Protein AF-U4UV07-F1 (afdb_monomer_lite)

Sequence (75 aa):
MVIRNEFVEREWLLRHLGHTIGTHNVDHIINFARDAGYLDADGCVTVLGKNFFRVASRDPDALGYDKNYVIQHFH

Secondary structure (DSSP, 8-state):
--HHHHHHHHHHHHHHHHHHTT---HHHHHHHHHHTTSB-TTSPBPHHHHHHHHHHTT-TTTT---HHHHHHH--

Radius of gyration: 12.25 Å; chains: 1; bounding box: 24×24×40 Å

Structure (mmCIF, N/CA/C/O backbone):
data_AF-U4UV07-F1
#
_entry.id   AF-U4UV07-F1
#
loop_
_atom_site.group_PDB
_atom_site.id
_atom_site.type_symbol
_atom_site.label_atom_id
_atom_site.label_alt_id
_atom_site.label_comp_id
_atom_site.label_asym_id
_atom_site.label_entity_id
_atom_site.label_seq_id
_atom_site.pdbx_PDB_ins_code
_atom_site.Cartn_x
_atom_site.Cartn_y
_atom_site.Cartn_z
_atom_site.occupancy
_atom_site.B_iso_or_equiv
_atom_site.auth_seq_id
_atom_site.auth_comp_id
_atom_site.auth_asym_id
_atom_site.auth_atom_id
_atom_site.pdbx_PDB_model_num
ATOM 1 N N . MET A 1 1 ? 1.777 9.264 22.743 1.00 50.84 1 MET A N 1
ATOM 2 C CA . MET A 1 1 ? 2.883 8.742 21.906 1.00 50.84 1 MET A CA 1
ATOM 3 C C . MET A 1 1 ? 2.320 7.735 20.895 1.00 50.84 1 MET A C 1
ATOM 5 O O . MET A 1 1 ? 2.610 6.559 20.979 1.00 50.84 1 MET A O 1
ATOM 9 N N . VAL A 1 2 ? 1.439 8.182 19.991 1.00 53.69 2 VAL A N 1
ATOM 10 C CA . VAL A 1 2 ? 0.776 7.337 18.962 1.00 53.69 2 VAL A CA 1
ATOM 11 C C . VAL A 1 2 ? 0.867 8.045 17.607 1.00 53.69 2 VAL A C 1
ATOM 13 O O . VAL A 1 2 ? 1.344 7.473 16.638 1.00 53.69 2 VAL A O 1
ATOM 16 N N . ILE A 1 3 ? 0.600 9.355 17.607 1.00 54.84 3 ILE A N 1
ATOM 17 C CA . ILE A 1 3 ? 0.748 10.263 16.456 1.00 54.84 3 ILE A CA 1
ATOM 18 C C . ILE A 1 3 ? 2.152 10.193 15.825 1.00 54.84 3 ILE A C 1
ATOM 20 O O . ILE A 1 3 ? 2.303 10.261 14.611 1.00 54.84 3 ILE A O 1
ATOM 24 N N . ARG A 1 4 ? 3.198 10.020 16.647 1.00 60.91 4 ARG A N 1
ATOM 25 C CA . ARG A 1 4 ? 4.588 9.975 16.169 1.00 60.91 4 ARG A CA 1
ATOM 26 C C . ARG A 1 4 ? 4.914 8.689 15.399 1.00 60.91 4 ARG A C 1
ATOM 28 O O . ARG A 1 4 ? 5.757 8.747 14.516 1.00 60.91 4 ARG A O 1
ATOM 35 N N . ASN A 1 5 ? 4.254 7.570 15.711 1.00 71.00 5 ASN A N 1
ATOM 36 C CA . ASN A 1 5 ? 4.455 6.315 14.981 1.00 71.00 5 ASN A CA 1
ATOM 37 C C . ASN A 1 5 ? 3.746 6.352 13.632 1.00 71.00 5 ASN A C 1
ATOM 39 O O . ASN A 1 5 ? 4.372 6.071 12.620 1.00 71.00 5 ASN A O 1
ATOM 43 N N . GLU A 1 6 ? 2.483 6.778 13.603 1.00 78.06 6 GLU A N 1
ATOM 44 C CA . GLU A 1 6 ? 1.708 6.782 12.358 1.00 78.06 6 GLU A CA 1
ATOM 45 C C . GLU A 1 6 ? 2.270 7.769 11.326 1.00 78.06 6 GLU A C 1
ATOM 47 O O . GLU A 1 6 ? 2.285 7.483 10.131 1.00 78.06 6 GLU A O 1
ATOM 52 N N . PHE A 1 7 ? 2.821 8.901 11.781 1.00 83.19 7 PHE A N 1
ATOM 53 C CA . PHE A 1 7 ? 3.535 9.820 10.897 1.00 83.19 7 PHE A CA 1
ATOM 54 C C . PHE A 1 7 ? 4.756 9.159 10.242 1.00 83.19 7 PHE A C 1
ATOM 56 O O . PHE A 1 7 ? 4.927 9.276 9.033 1.00 83.19 7 PHE A O 1
ATOM 63 N N . VAL A 1 8 ? 5.584 8.454 11.022 1.00 83.88 8 VAL A N 1
ATOM 64 C CA . VAL A 1 8 ? 6.785 7.766 10.515 1.00 83.88 8 VAL A CA 1
ATOM 65 C C . VAL A 1 8 ? 6.406 6.629 9.567 1.00 83.88 8 VAL A C 1
ATOM 67 O O . VAL A 1 8 ? 7.010 6.495 8.507 1.00 83.88 8 VAL A O 1
ATOM 70 N N 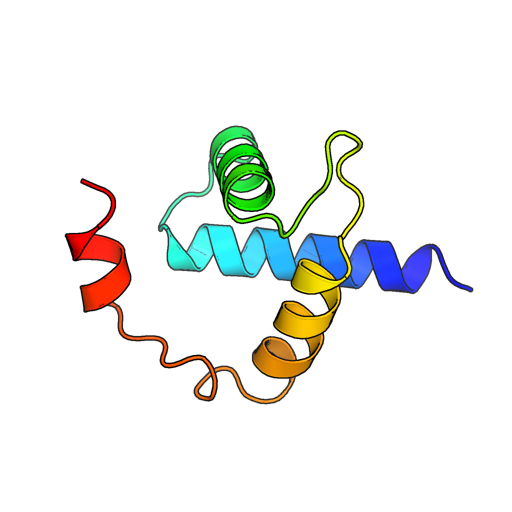. GLU A 1 9 ? 5.380 5.852 9.910 1.00 85.38 9 GLU A N 1
ATOM 71 C CA . GLU A 1 9 ? 4.853 4.770 9.071 1.00 85.38 9 GLU A CA 1
ATOM 72 C C . GLU A 1 9 ? 4.365 5.306 7.722 1.00 85.38 9 GLU A C 1
ATOM 74 O O . GLU A 1 9 ? 4.742 4.786 6.672 1.00 85.38 9 GLU A O 1
ATOM 79 N N . ARG A 1 10 ? 3.577 6.388 7.737 1.00 88.31 10 ARG A N 1
ATOM 80 C CA . ARG A 1 10 ? 3.052 7.016 6.521 1.00 88.31 10 ARG A CA 1
ATOM 81 C C . ARG A 1 10 ? 4.157 7.614 5.659 1.00 88.31 10 ARG A C 1
ATOM 83 O O . ARG A 1 10 ? 4.138 7.462 4.443 1.00 88.31 10 ARG A O 1
ATOM 90 N N . GLU A 1 11 ? 5.102 8.311 6.276 1.00 89.88 11 GLU A N 1
ATOM 91 C CA . GLU A 1 11 ? 6.203 8.978 5.582 1.00 89.88 11 GLU A CA 1
ATOM 92 C C . GLU A 1 11 ? 7.125 7.965 4.898 1.00 89.88 11 GLU A C 1
ATOM 94 O O . GLU A 1 11 ? 7.413 8.094 3.706 1.00 89.88 11 GLU A O 1
ATOM 99 N N . TRP A 1 12 ? 7.488 6.899 5.615 1.00 90.50 12 TRP A N 1
ATOM 100 C CA . TRP A 1 12 ? 8.256 5.792 5.059 1.00 90.50 12 TRP A CA 1
ATOM 101 C C . TRP A 1 12 ? 7.510 5.111 3.908 1.00 90.50 12 TRP A C 1
ATOM 103 O O . TRP A 1 12 ? 8.090 4.898 2.844 1.00 90.50 12 TRP A O 1
ATOM 113 N N . LEU A 1 13 ? 6.216 4.816 4.097 1.00 89.75 13 LEU A N 1
ATOM 114 C CA . LEU A 1 13 ? 5.383 4.156 3.092 1.00 89.75 13 LEU A CA 1
ATOM 115 C C . LEU A 1 13 ? 5.315 4.983 1.805 1.00 89.75 13 LEU A C 1
ATOM 117 O O . LEU A 1 13 ? 5.599 4.466 0.731 1.00 89.75 13 LEU A O 1
ATOM 121 N N . LEU A 1 14 ? 5.021 6.279 1.906 1.00 91.44 14 LEU A N 1
ATOM 122 C CA . LEU A 1 14 ? 4.943 7.158 0.739 1.00 91.44 14 LEU A CA 1
ATOM 123 C C . LEU A 1 14 ? 6.292 7.281 0.016 1.00 91.44 14 LEU A C 1
ATOM 125 O O . LEU A 1 14 ? 6.327 7.227 -1.213 1.00 91.44 14 LEU A O 1
ATOM 129 N N . ARG A 1 15 ? 7.417 7.378 0.739 1.00 89.38 15 ARG A N 1
ATOM 130 C CA . ARG A 1 15 ? 8.745 7.382 0.097 1.00 89.38 15 ARG A CA 1
ATOM 131 C C . ARG A 1 15 ? 9.053 6.078 -0.619 1.00 89.38 15 ARG A C 1
ATOM 133 O O . ARG A 1 15 ? 9.536 6.105 -1.749 1.00 89.38 15 ARG A O 1
ATOM 140 N N . HIS A 1 16 ? 8.779 4.953 0.035 1.00 89.12 16 HIS A N 1
ATOM 141 C CA . HIS A 1 16 ? 9.009 3.636 -0.540 1.00 89.12 16 HIS A CA 1
ATOM 142 C C . HIS A 1 16 ? 8.189 3.451 -1.819 1.00 89.12 16 HIS A C 1
ATOM 144 O O . HIS A 1 16 ? 8.727 3.040 -2.845 1.00 89.12 16 HIS A O 1
ATOM 150 N N . LEU A 1 17 ? 6.911 3.830 -1.788 1.00 89.06 17 LEU A N 1
ATOM 151 C CA . LEU A 1 17 ? 6.031 3.764 -2.950 1.00 89.06 17 LEU A CA 1
ATOM 152 C C . LEU A 1 17 ? 6.499 4.686 -4.077 1.00 89.06 17 LEU A C 1
ATOM 154 O O . LEU A 1 17 ? 6.574 4.233 -5.213 1.00 89.06 17 LEU A O 1
ATOM 158 N N . GLY A 1 18 ? 6.898 5.926 -3.771 1.00 88.12 18 GLY A N 1
ATOM 159 C CA . GLY A 1 18 ? 7.460 6.851 -4.762 1.00 88.12 18 GLY A CA 1
ATOM 160 C C . GLY A 1 18 ? 8.700 6.295 -5.462 1.00 88.12 18 GLY A C 1
ATOM 161 O O . GLY A 1 18 ? 8.800 6.355 -6.687 1.00 88.12 18 GLY A O 1
ATOM 162 N N . HIS A 1 19 ? 9.606 5.665 -4.708 1.00 87.75 19 HIS A N 1
ATOM 163 C CA . HIS A 1 19 ? 10.757 4.963 -5.281 1.00 87.75 19 HIS A CA 1
ATOM 164 C C . HIS A 1 19 ? 10.338 3.753 -6.128 1.00 87.75 19 HIS A C 1
ATOM 166 O O . HIS A 1 19 ? 10.894 3.542 -7.203 1.00 87.75 19 HIS A O 1
ATOM 172 N N . THR A 1 20 ? 9.350 2.985 -5.663 1.00 84.94 20 THR A N 1
ATOM 173 C CA . THR A 1 20 ? 8.875 1.757 -6.322 1.00 84.94 20 THR A CA 1
ATOM 174 C C . THR A 1 20 ? 8.248 2.043 -7.681 1.00 84.94 20 THR A C 1
ATOM 176 O O . THR A 1 20 ? 8.567 1.375 -8.659 1.00 84.94 20 THR A O 1
ATOM 179 N N . ILE A 1 21 ? 7.388 3.061 -7.758 1.00 85.81 21 ILE A N 1
ATOM 180 C CA . ILE A 1 21 ? 6.695 3.446 -8.997 1.00 85.81 21 ILE A CA 1
ATOM 181 C C . ILE A 1 21 ? 7.478 4.488 -9.816 1.00 85.81 21 ILE A C 1
ATOM 183 O O . ILE A 1 21 ? 7.003 4.951 -10.849 1.00 85.81 21 ILE A O 1
ATOM 187 N N . GLY A 1 22 ? 8.675 4.880 -9.362 1.00 87.81 22 GLY A N 1
ATOM 188 C CA . GLY A 1 22 ? 9.579 5.773 -10.089 1.00 87.81 22 GLY A CA 1
ATOM 189 C C . GLY A 1 22 ? 9.090 7.218 -10.224 1.00 87.81 22 GLY A C 1
ATOM 190 O O . GLY A 1 22 ? 9.436 7.891 -11.195 1.00 87.81 22 GLY A O 1
ATOM 191 N N . THR A 1 23 ? 8.291 7.718 -9.276 1.00 87.62 23 THR A N 1
ATOM 192 C CA . THR A 1 23 ? 7.748 9.083 -9.324 1.00 87.62 23 THR A CA 1
ATOM 193 C C . THR A 1 23 ? 8.012 9.865 -8.045 1.00 87.62 23 THR A C 1
ATOM 195 O O . THR A 1 23 ? 8.038 9.322 -6.946 1.00 87.62 23 THR A O 1
ATOM 198 N N . HIS A 1 24 ? 8.159 11.179 -8.202 1.00 89.19 24 HIS A N 1
ATOM 199 C CA . HIS A 1 24 ? 8.216 12.141 -7.099 1.00 89.19 24 HIS A CA 1
ATOM 200 C C . HIS A 1 24 ? 6.925 12.969 -6.995 1.00 89.19 24 HIS A C 1
ATOM 202 O O . HIS A 1 24 ? 6.833 13.866 -6.158 1.00 89.19 24 HIS A O 1
ATOM 208 N N . ASN A 1 25 ? 5.930 12.705 -7.854 1.00 92.88 25 ASN A N 1
ATOM 209 C CA . ASN A 1 25 ? 4.646 13.392 -7.796 1.00 92.88 25 ASN A CA 1
ATOM 210 C C . ASN A 1 25 ? 3.840 12.878 -6.596 1.00 92.88 25 ASN A C 1
ATOM 212 O O . ASN A 1 25 ? 3.332 11.758 -6.611 1.00 92.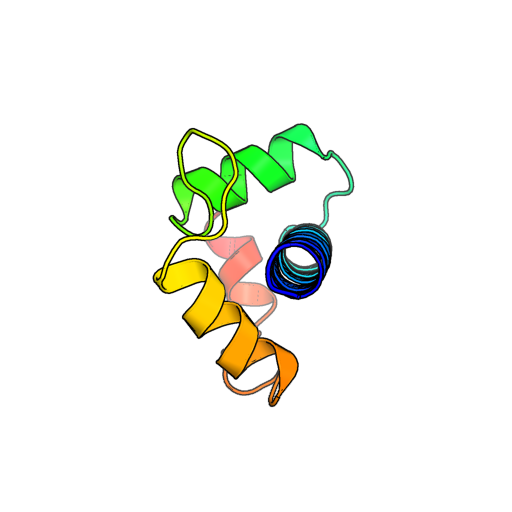88 25 ASN A O 1
ATOM 216 N N . VAL A 1 26 ? 3.717 13.721 -5.572 1.00 90.31 26 VAL A N 1
ATOM 217 C CA . VAL A 1 26 ? 3.073 13.386 -4.297 1.00 90.31 26 VAL A CA 1
ATOM 218 C C . VAL A 1 26 ? 1.619 12.951 -4.476 1.00 90.31 26 VAL A C 1
ATOM 220 O O . VAL A 1 26 ? 1.221 11.957 -3.872 1.00 90.31 26 VAL A O 1
ATOM 223 N N . ASP A 1 27 ? 0.845 13.619 -5.332 1.00 92.88 27 ASP A N 1
ATOM 224 C CA . ASP A 1 27 ? -0.561 13.264 -5.562 1.00 92.88 27 ASP A CA 1
ATOM 225 C C . ASP A 1 27 ? -0.687 11.874 -6.186 1.00 92.88 27 ASP A C 1
ATOM 227 O O . ASP A 1 27 ? -1.531 11.074 -5.787 1.00 92.88 27 ASP A O 1
ATOM 231 N N . HIS A 1 28 ? 0.207 11.552 -7.122 1.00 91.94 28 HIS A N 1
ATOM 232 C CA . HIS A 1 28 ? 0.241 10.235 -7.748 1.00 91.94 28 HIS A CA 1
ATOM 233 C C . HIS A 1 28 ? 0.585 9.145 -6.722 1.00 91.94 28 HIS A C 1
ATOM 235 O O . HIS A 1 28 ? -0.079 8.114 -6.672 1.00 91.94 28 HIS A O 1
ATOM 241 N N . ILE A 1 29 ? 1.563 9.391 -5.847 1.00 93.19 29 ILE A N 1
ATOM 242 C CA . ILE A 1 29 ? 1.954 8.438 -4.798 1.00 93.19 29 ILE A CA 1
ATOM 243 C C . ILE A 1 29 ? 0.809 8.222 -3.798 1.00 93.19 29 ILE A C 1
ATOM 245 O O . ILE A 1 29 ? 0.546 7.088 -3.402 1.00 93.19 29 ILE A O 1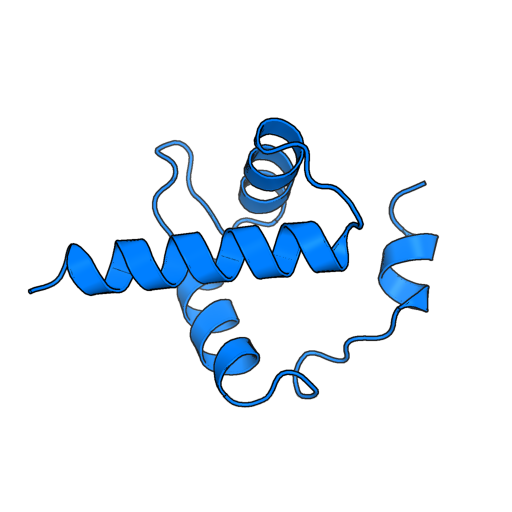
ATOM 249 N N . ILE A 1 30 ? 0.116 9.290 -3.390 1.00 92.69 30 ILE A N 1
ATOM 250 C CA . ILE A 1 30 ? -1.011 9.202 -2.450 1.00 92.69 30 ILE A CA 1
ATOM 251 C C . ILE A 1 30 ? -2.178 8.436 -3.074 1.00 92.69 30 ILE A C 1
ATOM 253 O O . ILE A 1 30 ? -2.752 7.573 -2.411 1.00 92.69 30 ILE A O 1
ATOM 257 N N . ASN A 1 31 ? -2.512 8.720 -4.334 1.00 92.94 31 ASN A N 1
ATOM 258 C CA . ASN A 1 31 ? -3.574 8.005 -5.040 1.00 92.94 31 ASN A CA 1
ATOM 259 C C . ASN A 1 31 ? -3.223 6.525 -5.200 1.00 92.94 31 ASN A C 1
ATOM 261 O O . ASN A 1 31 ? -4.024 5.678 -4.824 1.00 92.94 31 ASN A O 1
ATOM 265 N N . PHE A 1 32 ? -1.988 6.209 -5.600 1.00 91.25 32 PHE A N 1
ATOM 266 C CA . PHE A 1 32 ? -1.504 4.829 -5.652 1.00 91.25 32 PHE A CA 1
ATOM 267 C C . PHE A 1 32 ? -1.624 4.125 -4.291 1.00 91.25 32 PHE A C 1
ATOM 269 O O . PHE A 1 32 ? -2.106 2.999 -4.202 1.00 91.25 32 PHE A O 1
ATOM 276 N N . ALA A 1 33 ? -1.213 4.788 -3.206 1.00 93.00 33 ALA A N 1
ATOM 277 C CA . ALA A 1 33 ? -1.279 4.219 -1.864 1.00 93.00 33 ALA A CA 1
ATOM 278 C C . ALA A 1 33 ? -2.724 3.980 -1.387 1.00 93.00 33 ALA A C 1
ATOM 280 O O . ALA A 1 33 ? -2.969 3.020 -0.655 1.00 93.00 33 ALA A O 1
ATOM 281 N N . ARG A 1 34 ? -3.674 4.831 -1.795 1.00 94.44 34 ARG A N 1
ATOM 282 C CA . ARG A 1 34 ? -5.110 4.646 -1.536 1.00 94.44 34 ARG A CA 1
ATOM 283 C C . ARG A 1 34 ? -5.693 3.504 -2.360 1.00 94.44 34 ARG A C 1
ATOM 285 O O . ARG A 1 34 ? -6.345 2.636 -1.788 1.00 94.44 34 ARG A O 1
ATOM 292 N N . ASP A 1 35 ? -5.406 3.462 -3.657 1.00 92.69 35 ASP A N 1
ATOM 293 C CA . ASP A 1 35 ? -5.903 2.423 -4.566 1.00 92.69 35 ASP A CA 1
ATOM 294 C C . ASP A 1 35 ? -5.377 1.033 -4.174 1.00 92.69 35 ASP A C 1
ATOM 296 O O . ASP A 1 35 ? -6.109 0.045 -4.214 1.00 92.69 35 ASP A O 1
ATOM 300 N N . ALA A 1 36 ? -4.131 0.960 -3.698 1.00 89.94 36 ALA A N 1
ATOM 301 C CA . ALA A 1 36 ? -3.532 -0.254 -3.145 1.00 89.94 36 ALA A CA 1
ATOM 302 C C . ALA A 1 36 ? -4.036 -0.612 -1.728 1.00 89.94 36 ALA A C 1
ATOM 304 O O . ALA A 1 36 ? -3.657 -1.646 -1.177 1.00 89.94 36 ALA A O 1
ATOM 305 N N . GLY A 1 37 ? -4.867 0.235 -1.109 1.00 93.75 37 GLY A N 1
ATOM 306 C CA . GLY A 1 37 ? -5.450 0.011 0.215 1.00 93.75 37 GLY A CA 1
ATOM 307 C C . GLY A 1 37 ? -4.493 0.235 1.389 1.00 93.75 37 GLY A C 1
ATOM 308 O O . GLY A 1 37 ? -4.807 -0.162 2.513 1.00 93.75 37 GLY A O 1
ATOM 309 N N . TYR A 1 38 ? -3.330 0.855 1.171 1.00 94.12 38 TYR A N 1
ATOM 310 C CA . TYR A 1 38 ? -2.384 1.200 2.239 1.00 94.12 38 TYR A CA 1
ATOM 311 C C . TYR A 1 38 ? -2.812 2.436 3.033 1.00 94.12 38 TYR A C 1
ATOM 313 O O . TYR A 1 38 ? -2.497 2.538 4.222 1.00 94.12 38 TYR A O 1
ATOM 321 N N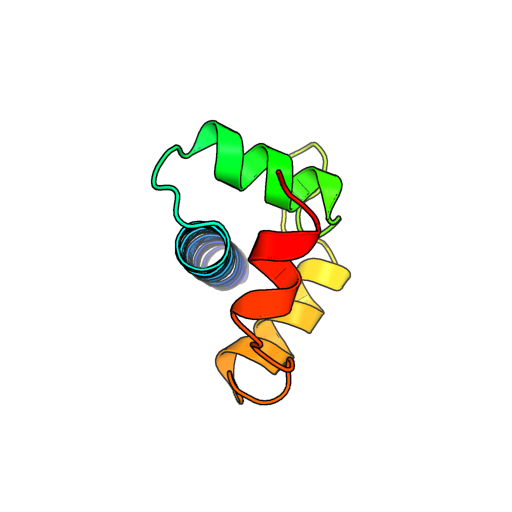 . LEU A 1 39 ? -3.542 3.349 2.387 1.00 94.50 39 LEU A N 1
ATOM 322 C CA . LEU A 1 39 ? -4.164 4.514 3.009 1.00 94.50 39 LEU A CA 1
ATOM 323 C C . LEU A 1 39 ? -5.685 4.449 2.885 1.00 94.50 39 LEU A C 1
ATOM 325 O O . LEU A 1 39 ? -6.209 3.949 1.892 1.00 94.50 39 LEU A O 1
ATOM 329 N N . ASP A 1 40 ? -6.386 4.980 3.881 1.00 93.19 40 ASP A N 1
ATOM 330 C CA . ASP A 1 40 ? -7.826 5.213 3.791 1.00 93.19 40 ASP A CA 1
ATOM 331 C C . ASP A 1 40 ? -8.159 6.567 3.129 1.00 93.19 40 ASP A C 1
ATOM 333 O O . ASP A 1 40 ? -7.286 7.317 2.667 1.00 93.19 40 ASP A O 1
ATOM 337 N N . ALA A 1 41 ? -9.456 6.880 3.060 1.00 90.00 41 ALA A N 1
ATOM 338 C CA . ALA A 1 41 ? -9.955 8.125 2.483 1.00 90.00 41 ALA A CA 1
ATOM 339 C C . ALA A 1 41 ? -9.400 9.371 3.199 1.00 90.00 41 ALA A C 1
ATOM 341 O O . ALA A 1 41 ? -9.119 10.373 2.542 1.00 90.00 41 ALA A O 1
ATOM 342 N N . ASP A 1 42 ? -9.142 9.285 4.504 1.00 89.81 42 ASP A N 1
ATOM 343 C CA . ASP A 1 42 ? -8.596 10.375 5.317 1.00 89.81 42 ASP A CA 1
ATOM 344 C C . ASP A 1 42 ? -7.059 10.460 5.243 1.00 89.81 42 ASP A C 1
ATOM 346 O O . ASP A 1 42 ? -6.445 11.400 5.753 1.00 89.81 42 ASP A O 1
ATOM 350 N N . GLY A 1 43 ? -6.414 9.508 4.562 1.00 85.38 43 GLY A N 1
ATOM 351 C CA . GLY A 1 43 ? -4.959 9.441 4.449 1.00 85.38 43 GLY A CA 1
ATOM 352 C C . GLY A 1 43 ? -4.282 8.895 5.710 1.00 85.38 43 GLY A C 1
ATOM 353 O O . GLY A 1 43 ? -3.089 9.155 5.924 1.00 85.38 43 GLY A O 1
ATOM 354 N N . CYS A 1 44 ? -5.025 8.159 6.540 1.00 90.38 44 CYS A N 1
ATOM 355 C CA . CYS A 1 44 ? -4.482 7.380 7.645 1.00 90.38 44 CYS A CA 1
ATOM 356 C C . CYS A 1 44 ? -3.991 6.021 7.133 1.00 90.38 44 CYS A C 1
ATOM 358 O O . CYS A 1 44 ? -4.507 5.470 6.159 1.00 90.38 44 CYS A O 1
ATOM 360 N N . VAL A 1 45 ? -2.970 5.467 7.792 1.00 91.38 45 VAL A N 1
ATOM 361 C CA . VAL A 1 45 ? -2.410 4.168 7.401 1.00 91.38 45 VAL A CA 1
ATOM 362 C C . VAL A 1 45 ? -3.354 3.055 7.847 1.00 91.38 45 VAL A C 1
ATOM 364 O O . VAL A 1 45 ? -3.627 2.890 9.042 1.00 91.38 45 VAL A O 1
ATOM 367 N N . THR A 1 46 ? -3.822 2.262 6.886 1.00 94.00 46 THR A N 1
ATOM 368 C CA . THR A 1 46 ? -4.716 1.130 7.144 1.00 94.00 46 THR A CA 1
ATOM 369 C C . THR A 1 46 ? -3.979 -0.007 7.858 1.00 94.00 46 THR A C 1
ATOM 371 O O . THR A 1 46 ? -2.752 -0.023 7.983 1.00 94.00 46 THR A O 1
ATOM 374 N N . VAL A 1 47 ? -4.719 -1.030 8.291 1.00 92.69 47 VAL A N 1
ATOM 375 C CA . VAL A 1 47 ? -4.117 -2.270 8.813 1.00 92.69 47 VAL A CA 1
ATOM 376 C C . VAL A 1 47 ? -3.202 -2.926 7.771 1.00 92.69 47 VAL A C 1
ATOM 378 O O . VAL A 1 47 ? -2.138 -3.434 8.127 1.00 92.69 47 VAL A O 1
ATOM 381 N N . LEU A 1 48 ? -3.576 -2.879 6.487 1.00 91.38 48 LEU A N 1
ATOM 382 C CA . LEU A 1 48 ? -2.748 -3.387 5.395 1.00 91.38 48 LEU A CA 1
ATOM 383 C C . LEU A 1 48 ? -1.454 -2.576 5.265 1.00 91.38 48 LEU A C 1
ATOM 385 O O . LEU A 1 48 ? -0.379 -3.169 5.251 1.00 91.38 48 LEU A O 1
ATOM 389 N N . GLY A 1 49 ? -1.542 -1.241 5.260 1.00 91.00 49 GLY A N 1
ATOM 390 C CA . GLY A 1 49 ? -0.372 -0.356 5.218 1.00 91.00 49 GLY A CA 1
ATOM 391 C C . GLY A 1 49 ? 0.578 -0.568 6.398 1.00 91.00 49 GLY A C 1
ATOM 392 O O . GLY A 1 49 ? 1.790 -0.651 6.209 1.00 91.00 49 GLY A O 1
ATOM 393 N N . LYS A 1 50 ? 0.040 -0.762 7.608 1.00 90.44 50 LYS A N 1
ATOM 394 C CA . LYS A 1 50 ? 0.826 -1.060 8.820 1.00 90.44 50 LYS A CA 1
ATOM 395 C C . LYS A 1 50 ? 1.524 -2.417 8.733 1.00 90.44 50 LYS A C 1
ATOM 397 O O . LYS A 1 50 ? 2.695 -2.540 9.093 1.00 90.44 50 LYS A O 1
ATOM 402 N N . ASN A 1 51 ? 0.829 -3.438 8.233 1.00 89.00 51 ASN A N 1
ATOM 403 C CA . ASN A 1 51 ? 1.417 -4.760 8.027 1.00 89.00 51 ASN A CA 1
ATOM 404 C C . ASN A 1 51 ? 2.507 -4.736 6.955 1.00 89.00 51 ASN A C 1
ATOM 406 O O . ASN A 1 51 ? 3.575 -5.305 7.182 1.00 89.00 51 ASN A O 1
ATOM 410 N N . PHE A 1 52 ? 2.260 -4.044 5.842 1.00 86.81 52 PHE A N 1
ATOM 411 C CA . PHE A 1 52 ? 3.239 -3.842 4.783 1.00 86.81 52 PHE A CA 1
ATOM 412 C C . PHE A 1 52 ? 4.480 -3.142 5.330 1.00 86.81 52 PHE A C 1
ATOM 414 O O . PHE A 1 52 ? 5.562 -3.711 5.259 1.00 86.81 52 PHE A O 1
ATOM 421 N N . PHE A 1 53 ? 4.321 -1.987 5.986 1.00 85.94 53 PHE A N 1
ATOM 422 C CA . PHE A 1 53 ? 5.416 -1.274 6.647 1.00 85.94 53 PHE A CA 1
ATOM 423 C C . PHE A 1 53 ? 6.220 -2.200 7.566 1.00 85.94 53 PHE A C 1
ATOM 425 O O . PHE A 1 53 ? 7.444 -2.238 7.485 1.00 85.94 53 PHE A O 1
ATOM 432 N N . ARG A 1 54 ? 5.559 -2.993 8.417 1.00 85.06 54 ARG A N 1
ATOM 433 C CA . ARG A 1 54 ? 6.238 -3.884 9.370 1.00 85.06 54 ARG A CA 1
ATOM 434 C C . ARG A 1 54 ? 7.090 -4.962 8.692 1.00 85.06 54 ARG A C 1
ATOM 436 O O . ARG A 1 54 ? 8.123 -5.327 9.247 1.00 85.06 54 ARG A O 1
ATOM 443 N N . VAL A 1 55 ? 6.648 -5.492 7.554 1.00 82.81 55 VAL A N 1
ATOM 444 C CA . VAL A 1 55 ? 7.397 -6.501 6.787 1.00 82.81 55 VAL A CA 1
ATOM 445 C C . VAL A 1 55 ? 8.510 -5.819 5.989 1.00 82.81 55 VAL A C 1
ATOM 447 O O . VAL A 1 55 ? 9.682 -6.124 6.186 1.00 82.81 55 VAL A O 1
ATOM 450 N N . ALA A 1 56 ? 8.148 -4.814 5.195 1.00 79.31 56 ALA A N 1
ATOM 451 C CA . ALA A 1 56 ? 9.017 -4.098 4.267 1.00 79.31 56 ALA A CA 1
ATOM 452 C C . ALA A 1 56 ? 10.170 -3.337 4.939 1.00 79.31 56 ALA A C 1
ATOM 454 O O . ALA A 1 56 ? 11.270 -3.256 4.402 1.00 79.31 56 ALA A O 1
ATOM 455 N N . SER A 1 57 ? 9.923 -2.752 6.116 1.00 75.25 57 SER A N 1
ATOM 456 C CA . SER A 1 57 ? 10.938 -1.989 6.856 1.00 75.25 57 SER A CA 1
ATOM 457 C C . SER A 1 57 ? 11.960 -2.875 7.569 1.00 75.25 57 SER A C 1
ATOM 459 O O . SER A 1 57 ? 13.033 -2.394 7.929 1.00 75.25 57 SER A O 1
ATOM 461 N N . ARG A 1 58 ? 11.630 -4.152 7.802 1.00 75.00 58 ARG A N 1
ATOM 462 C CA . ARG A 1 58 ? 12.504 -5.128 8.468 1.00 75.00 58 ARG A CA 1
ATOM 463 C C . ARG A 1 58 ? 13.287 -5.975 7.480 1.00 75.00 58 ARG A C 1
ATOM 465 O O . ARG A 1 58 ? 14.427 -6.320 7.767 1.00 75.00 58 ARG A O 1
ATOM 472 N N . ASP A 1 59 ? 12.660 -6.303 6.360 1.00 68.25 59 ASP A N 1
ATOM 473 C CA . ASP A 1 59 ? 13.241 -7.096 5.291 1.00 68.25 59 ASP A CA 1
ATOM 474 C C . ASP A 1 59 ? 12.703 -6.573 3.945 1.00 68.25 59 ASP A C 1
ATOM 476 O O . ASP A 1 59 ? 11.610 -6.957 3.516 1.00 68.25 59 ASP A O 1
ATOM 480 N N . PRO A 1 60 ? 13.426 -5.640 3.298 1.00 59.41 60 PRO A N 1
ATOM 481 C CA . PRO A 1 60 ? 13.023 -5.067 2.015 1.00 59.41 60 PRO A CA 1
ATOM 482 C C . PRO A 1 60 ? 12.936 -6.111 0.893 1.00 59.41 60 PRO A C 1
ATOM 484 O O . PRO A 1 60 ? 12.184 -5.917 -0.061 1.00 59.41 60 PRO A O 1
ATOM 487 N N . ASP A 1 61 ? 13.673 -7.219 1.020 1.00 60.66 61 ASP A N 1
ATOM 488 C CA . ASP A 1 61 ? 13.709 -8.311 0.046 1.00 60.66 61 ASP A CA 1
ATOM 489 C C . ASP A 1 61 ? 12.552 -9.308 0.251 1.00 60.66 61 ASP A C 1
ATOM 491 O O . ASP A 1 61 ? 12.131 -9.973 -0.699 1.00 60.66 61 ASP A O 1
ATOM 495 N N . ALA A 1 62 ? 11.952 -9.364 1.450 1.00 58.69 62 ALA A N 1
ATOM 496 C CA . ALA A 1 62 ? 10.817 -10.246 1.764 1.00 58.69 62 ALA A CA 1
ATOM 497 C C . ALA A 1 62 ? 9.539 -9.945 0.965 1.00 58.69 62 ALA A C 1
ATOM 499 O O . ALA A 1 62 ? 8.646 -10.791 0.885 1.00 58.69 62 ALA A O 1
ATOM 500 N N . LEU A 1 63 ? 9.428 -8.754 0.376 1.00 58.59 63 LEU A N 1
ATOM 501 C CA . LEU A 1 63 ? 8.295 -8.388 -0.473 1.00 58.59 63 LEU A CA 1
ATOM 502 C C . LEU A 1 63 ? 8.465 -8.798 -1.936 1.00 58.59 63 LEU A C 1
ATOM 504 O O . LEU A 1 63 ? 7.566 -8.541 -2.734 1.00 58.59 63 LEU A O 1
ATOM 508 N N . GLY A 1 64 ? 9.588 -9.428 -2.295 1.00 52.31 64 GLY A N 1
ATOM 509 C CA . GLY A 1 64 ? 9.864 -9.798 -3.678 1.00 52.31 64 GLY A CA 1
ATOM 510 C C . GLY A 1 64 ? 9.918 -8.561 -4.568 1.00 52.31 64 GLY A C 1
ATOM 511 O O . GLY A 1 64 ? 9.163 -8.473 -5.534 1.00 52.31 64 GLY A O 1
ATOM 512 N N . TYR A 1 65 ? 10.775 -7.592 -4.216 1.00 51.56 65 TYR A N 1
ATOM 513 C CA . TYR A 1 65 ? 11.042 -6.400 -5.024 1.00 51.56 65 TYR A CA 1
ATOM 514 C C . TYR A 1 65 ? 11.673 -6.809 -6.367 1.00 51.56 65 TYR A C 1
ATOM 516 O O . TYR A 1 65 ? 12.879 -6.714 -6.582 1.00 51.56 65 TYR A O 1
ATOM 524 N N . ASP A 1 66 ? 10.848 -7.301 -7.287 1.00 51.06 66 ASP A N 1
ATOM 525 C CA . ASP A 1 66 ? 11.221 -7.533 -8.669 1.00 51.06 66 ASP A CA 1
ATOM 526 C C . ASP A 1 66 ? 10.824 -6.297 -9.471 1.00 51.06 66 ASP A C 1
ATOM 528 O O . ASP A 1 66 ? 9.658 -6.056 -9.793 1.00 51.06 66 ASP A O 1
ATOM 532 N N . LYS A 1 67 ? 11.831 -5.486 -9.788 1.00 48.09 67 LYS A N 1
ATOM 533 C CA . LYS A 1 67 ? 11.723 -4.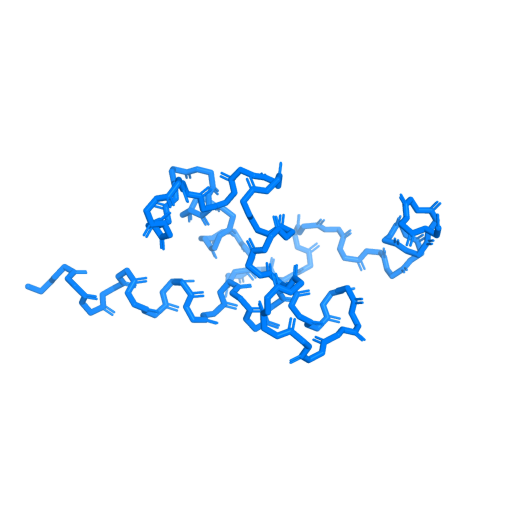300 -10.646 1.00 48.09 67 LYS A CA 1
ATOM 534 C C . LYS A 1 67 ? 10.945 -4.542 -11.950 1.00 48.09 67 LYS A C 1
ATOM 536 O O . LYS A 1 67 ? 10.424 -3.585 -12.509 1.00 48.09 67 LYS A O 1
ATOM 541 N N . ASN A 1 68 ? 10.848 -5.780 -12.447 1.00 44.53 68 ASN A N 1
ATOM 542 C CA . ASN A 1 68 ? 10.139 -6.085 -13.688 1.00 44.53 68 ASN A CA 1
ATOM 543 C C . ASN A 1 68 ? 8.627 -6.282 -13.474 1.00 44.53 68 ASN A C 1
ATOM 545 O O . ASN A 1 68 ? 7.861 -6.048 -14.407 1.00 44.53 68 ASN A O 1
ATOM 549 N N . TYR A 1 69 ? 8.178 -6.651 -12.267 1.00 48.38 69 TYR A N 1
ATOM 550 C CA . TYR A 1 69 ? 6.752 -6.833 -11.962 1.00 48.38 69 TYR A CA 1
ATOM 551 C C . TYR A 1 69 ? 5.983 -5.503 -11.974 1.00 48.38 69 TYR A C 1
ATOM 553 O O . TYR A 1 69 ? 4.894 -5.419 -12.543 1.00 48.38 69 TYR A O 1
ATOM 561 N N . VAL A 1 70 ? 6.583 -4.447 -11.410 1.00 47.09 70 VAL A N 1
ATOM 562 C CA . VAL A 1 70 ? 5.993 -3.095 -11.351 1.00 47.09 70 VAL A CA 1
ATOM 563 C C . VAL A 1 70 ? 5.921 -2.458 -12.739 1.00 47.09 70 VAL A C 1
ATOM 565 O O . VAL A 1 70 ? 4.902 -1.873 -13.093 1.00 47.09 70 VAL A O 1
ATOM 568 N N . ILE A 1 71 ? 6.966 -2.623 -13.556 1.00 48.19 71 ILE A N 1
ATOM 569 C CA . ILE A 1 71 ? 7.019 -2.045 -14.905 1.00 48.19 71 ILE A CA 1
ATOM 570 C C . ILE A 1 71 ? 5.993 -2.714 -15.834 1.00 48.19 71 ILE A C 1
ATOM 572 O O . ILE A 1 71 ? 5.391 -2.036 -16.653 1.00 48.19 71 ILE A O 1
ATOM 576 N N . GLN A 1 72 ? 5.731 -4.020 -15.700 1.00 43.62 72 GLN A N 1
ATOM 577 C CA . GLN A 1 72 ? 4.789 -4.722 -16.586 1.00 43.62 72 GLN A CA 1
ATOM 578 C C . GLN A 1 72 ? 3.303 -4.430 -16.324 1.00 43.62 72 GLN A C 1
ATOM 580 O O . GLN A 1 72 ? 2.500 -4.617 -17.234 1.00 43.62 72 GLN A O 1
ATOM 585 N N . HIS A 1 73 ? 2.924 -3.996 -15.119 1.00 42.72 73 HIS A N 1
ATOM 586 C CA . HIS A 1 73 ? 1.508 -3.872 -14.732 1.00 42.72 73 HIS A CA 1
ATOM 587 C C . HIS A 1 73 ? 0.990 -2.429 -14.660 1.00 42.72 73 HIS A C 1
ATOM 589 O O . HIS A 1 73 ? -0.206 -2.236 -14.456 1.00 42.72 73 HIS A O 1
ATOM 595 N N . PHE A 1 74 ? 1.854 -1.426 -14.842 1.00 41.47 74 PHE A N 1
ATOM 596 C CA . PHE A 1 74 ? 1.494 -0.007 -14.714 1.00 41.47 74 PHE A CA 1
ATOM 597 C C . PHE A 1 74 ? 1.983 0.844 -15.902 1.00 41.47 74 PHE A C 1
ATOM 599 O O . PHE A 1 74 ? 2.519 1.935 -15.707 1.00 41.47 74 PHE A O 1
ATOM 606 N N . HIS A 1 75 ? 1.805 0.333 -17.128 1.00 40.28 75 HIS A N 1
ATOM 607 C CA . HIS A 1 75 ? 1.99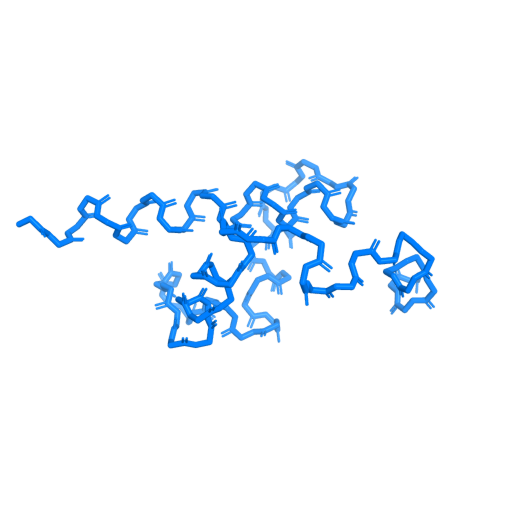0 1.080 -18.381 1.00 40.28 75 HIS A CA 1
ATOM 608 C C . HIS A 1 75 ? 0.682 1.679 -18.900 1.00 40.28 75 HIS A C 1
ATOM 610 O O . HIS A 1 75 ? -0.347 0.966 -18.862 1.00 40.28 75 HIS A O 1
#

pLDDT: mean 78.2, std 17.52, range [40.28, 94.5]

Foldseek 3Di:
DVVVVQVVLLVVQLVVQCVLLVHPPSVVSQVVCVVVVQADPVRTGDPVSVVCSVCCVVPVCVVVSDSVVSVVPPD